Protein AF-A0AAV9H0L2-F1 (afdb_monomer)

Solvent-accessible surface area (backbone atoms only — not comparable to full-atom values): 4739 Å² total; per-residue (Å²): 119,31,34,41,35,30,33,34,26,63,44,47,44,72,44,87,68,51,69,50,78,27,98,46,53,83,77,81,39,86,63,87,88,34,51,78,42,81,41,81,41,90,51,60,45,70,68,58,58,53,56,74,69,47,90,55,87,64,82,64,76,80,53,89,42,61,49,71,87,67,92,57,74,96,125

Nearest PDB structures (foldseek):
  8uu7-assembly1_3  TM=2.955E-01  e=2.482E+00  Listeria innocua
  8uu5-assembly1_3  TM=3.939E-01  e=8.398E+00  Listeria innocua

Radius of gyration: 16.57 Å; Cα contacts (8 Å, |Δi|>4): 98; chains: 1; bounding box: 36×34×43 Å

Sequence (75 aa):
MCQQIDFVWGCGHRSFAKFDNCINFGRTCYGPGGNHVDRAVPGDCRECELRKHDPNPNARLNDPYQKRAAHGGKR

Secondary structure (DSSP, 8-state):
--EEEEEEETTS-EEEEEEE--TTBTTTB-SS-SEEEEEEESS--HHHHHHTT-S-TTTTTT-TT---S------

Organism: NCBI:txid3040156

pLDDT: mean 74.56, std 15.78, range [30.58, 91.0]

Structure (mmCIF, N/CA/C/O backbone):
data_AF-A0AAV9H0L2-F1
#
_entry.id   AF-A0AAV9H0L2-F1
#
loop_
_atom_site.group_PDB
_atom_site.id
_atom_site.type_symbol
_atom_site.label_atom_id
_atom_site.label_alt_id
_atom_site.label_comp_id
_atom_site.label_asym_id
_atom_site.label_entity_id
_atom_site.label_seq_id
_atom_site.pdbx_PDB_ins_code
_atom_site.Cartn_x
_atom_site.Cartn_y
_atom_site.Cartn_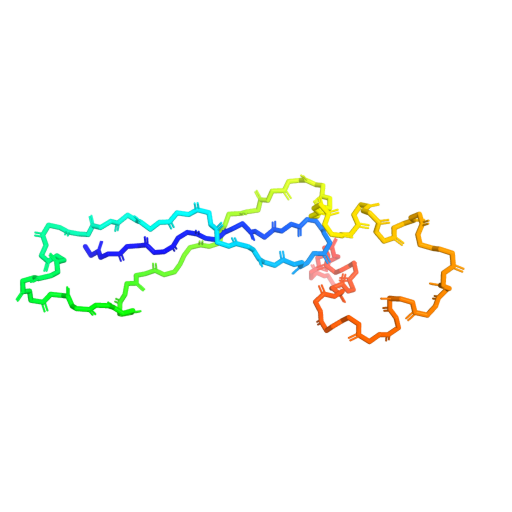z
_atom_site.occupancy
_atom_site.B_iso_or_equiv
_atom_site.auth_seq_id
_atom_site.auth_comp_id
_atom_site.auth_asym_id
_atom_site.auth_atom_id
_atom_site.pdbx_PDB_model_num
ATOM 1 N N . MET A 1 1 ? -11.208 0.250 19.093 1.00 71.06 1 MET A N 1
ATOM 2 C CA . MET A 1 1 ? -9.984 1.072 18.955 1.00 71.06 1 MET A CA 1
ATOM 3 C C . MET A 1 1 ? -9.911 1.623 17.546 1.00 71.06 1 MET A C 1
ATOM 5 O O . MET A 1 1 ? -10.502 1.012 16.667 1.00 71.06 1 MET A O 1
ATOM 9 N N . CYS A 1 2 ? -9.286 2.778 17.346 1.00 80.31 2 CYS A N 1
ATOM 10 C CA . CYS A 1 2 ? -9.145 3.358 16.014 1.00 80.31 2 CYS A CA 1
ATOM 11 C C . CYS A 1 2 ? -8.121 2.529 15.216 1.00 80.31 2 CYS A C 1
ATOM 13 O O . CYS A 1 2 ? -7.213 1.961 15.828 1.00 80.31 2 CYS A O 1
ATOM 15 N N . GLN A 1 3 ? -8.276 2.405 13.898 1.00 84.81 3 GLN A N 1
ATOM 16 C CA . GLN A 1 3 ? -7.373 1.594 13.075 1.00 84.81 3 GLN A CA 1
ATOM 17 C C . GLN A 1 3 ? -6.927 2.365 11.833 1.00 84.81 3 GLN A C 1
ATOM 19 O O . GLN A 1 3 ? -7.755 2.796 11.036 1.00 84.81 3 GLN A O 1
ATOM 24 N N . GLN A 1 4 ? -5.615 2.518 11.661 1.00 86.00 4 GLN A N 1
ATOM 25 C CA . GLN A 1 4 ? -5.029 2.997 10.415 1.00 86.00 4 GLN A CA 1
ATOM 26 C C . GLN A 1 4 ? -4.669 1.798 9.550 1.00 86.00 4 GLN A C 1
ATOM 28 O O . GLN A 1 4 ? -3.991 0.875 10.006 1.00 86.00 4 GLN A O 1
ATOM 33 N N . ILE A 1 5 ? -5.116 1.831 8.301 1.00 87.62 5 ILE A N 1
ATOM 34 C CA . ILE A 1 5 ? -4.797 0.815 7.312 1.00 87.62 5 ILE A CA 1
ATOM 35 C C . ILE A 1 5 ? -3.982 1.473 6.214 1.00 87.62 5 ILE A C 1
ATOM 37 O O . ILE A 1 5 ? -4.431 2.431 5.579 1.00 87.62 5 ILE A O 1
ATOM 41 N N . ASP A 1 6 ? -2.811 0.905 5.968 1.00 89.38 6 ASP A N 1
ATOM 42 C CA . ASP A 1 6 ? -1.937 1.310 4.884 1.00 89.38 6 ASP A CA 1
ATOM 43 C C . ASP A 1 6 ? -1.828 0.193 3.845 1.00 89.38 6 ASP A C 1
ATOM 45 O O . ASP A 1 6 ? -1.869 -0.997 4.164 1.00 89.38 6 ASP A O 1
ATOM 49 N N . PHE A 1 7 ? -1.656 0.573 2.583 1.00 91.00 7 PHE A N 1
ATOM 50 C CA . PHE A 1 7 ? -1.239 -0.352 1.541 1.00 91.00 7 PHE A CA 1
ATOM 51 C C . PHE A 1 7 ? 0.273 -0.470 1.517 1.00 91.00 7 PHE A C 1
ATOM 53 O O . PHE A 1 7 ? 0.971 0.540 1.510 1.00 91.00 7 PHE A O 1
ATOM 60 N N . VAL A 1 8 ? 0.760 -1.705 1.447 1.00 90.69 8 VAL A N 1
ATOM 61 C CA . VAL A 1 8 ? 2.154 -2.026 1.146 1.00 90.69 8 VAL A CA 1
ATOM 62 C C . VAL A 1 8 ? 2.196 -2.564 -0.277 1.00 90.69 8 VAL A C 1
ATOM 64 O O . VAL A 1 8 ? 1.666 -3.640 -0.551 1.00 90.69 8 VAL A O 1
ATOM 67 N N . TRP A 1 9 ? 2.789 -1.789 -1.177 1.00 88.12 9 TRP A N 1
ATOM 68 C CA . TRP A 1 9 ? 2.887 -2.111 -2.599 1.00 88.12 9 TRP A CA 1
ATOM 69 C C . TRP A 1 9 ? 4.016 -3.109 -2.868 1.00 88.12 9 TRP A C 1
ATOM 71 O O . TRP A 1 9 ? 4.951 -3.233 -2.071 1.00 88.12 9 TRP A O 1
ATOM 81 N N . GLY A 1 10 ? 3.976 -3.770 -4.026 1.00 83.69 10 GLY A N 1
ATOM 82 C CA . GLY A 1 10 ? 5.029 -4.685 -4.479 1.00 83.69 10 GLY A CA 1
ATOM 83 C C . GLY A 1 10 ? 6.409 -4.026 -4.576 1.00 83.69 10 GLY A C 1
ATOM 84 O O . GLY A 1 10 ? 7.416 -4.670 -4.286 1.00 83.69 10 GLY A O 1
ATOM 85 N N . CYS A 1 11 ? 6.457 -2.724 -4.872 1.00 81.75 11 CYS A N 1
ATOM 86 C CA . CYS A 1 11 ? 7.687 -1.929 -4.884 1.00 81.75 11 CYS A CA 1
ATOM 87 C C . CYS A 1 11 ? 8.259 -1.610 -3.487 1.00 81.75 11 CYS A C 1
ATOM 89 O O . CYS A 1 11 ? 9.362 -1.076 -3.388 1.00 81.75 11 CYS A O 1
ATOM 91 N N . GLY A 1 12 ? 7.532 -1.922 -2.408 1.00 82.69 12 GLY A N 1
ATOM 92 C CA . GLY A 1 12 ? 7.940 -1.654 -1.028 1.00 82.69 12 GLY A CA 1
ATOM 93 C C . GLY A 1 12 ? 7.477 -0.311 -0.462 1.00 82.69 12 GLY A C 1
ATOM 94 O O . GLY A 1 12 ? 7.574 -0.116 0.754 1.00 82.69 12 GLY A O 1
ATOM 95 N N . HIS A 1 13 ? 6.925 0.583 -1.293 1.00 85.81 13 HIS A N 1
ATOM 96 C CA . HIS A 1 13 ? 6.287 1.811 -0.816 1.00 85.81 13 HIS A CA 1
ATOM 97 C C . HIS A 1 13 ? 5.046 1.508 0.009 1.00 85.81 13 HIS A C 1
ATOM 99 O O . HIS A 1 13 ? 4.335 0.525 -0.218 1.00 85.81 13 HIS A O 1
ATOM 105 N N . ARG A 1 14 ? 4.768 2.412 0.946 1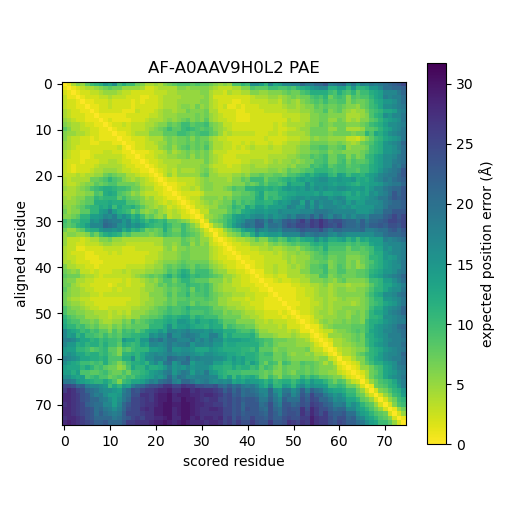.00 87.44 14 ARG A N 1
ATOM 106 C CA . ARG A 1 14 ? 3.574 2.378 1.775 1.00 87.44 14 ARG A CA 1
ATOM 107 C C . ARG A 1 14 ? 2.719 3.612 1.492 1.00 87.44 14 ARG A C 1
ATOM 109 O O . ARG A 1 14 ? 3.255 4.713 1.404 1.00 87.44 14 ARG A O 1
ATOM 116 N N . SER A 1 15 ? 1.411 3.439 1.332 1.00 86.88 15 SER A N 1
ATOM 117 C CA . SER A 1 15 ? 0.471 4.551 1.152 1.00 86.88 15 SER A CA 1
ATOM 118 C C . SER A 1 15 ? -0.708 4.422 2.099 1.00 86.88 15 SER A C 1
ATOM 120 O O . SER A 1 15 ? -1.201 3.318 2.317 1.00 86.88 15 SER A O 1
ATOM 122 N N . PHE A 1 16 ? -1.210 5.549 2.592 1.00 88.12 16 PHE A N 1
ATOM 123 C CA . PHE A 1 16 ? -2.441 5.575 3.370 1.00 88.12 16 PHE A CA 1
ATOM 124 C C . PHE A 1 16 ? -3.609 5.026 2.543 1.00 88.12 16 PHE A C 1
ATOM 126 O O . PHE A 1 16 ? -3.841 5.488 1.424 1.00 88.12 16 PHE A O 1
ATOM 133 N N . ALA A 1 17 ? -4.333 4.044 3.082 1.00 88.06 17 ALA A N 1
ATOM 134 C CA . ALA A 1 17 ? -5.538 3.523 2.446 1.00 88.06 17 ALA A CA 1
ATOM 135 C C . ALA A 1 17 ? -6.785 4.126 3.088 1.00 88.06 17 ALA A C 1
ATOM 137 O O . ALA A 1 17 ? -7.600 4.750 2.411 1.00 88.06 17 ALA A O 1
ATOM 138 N N . LYS A 1 18 ? -6.940 3.928 4.400 1.00 87.25 18 LYS A N 1
ATOM 139 C CA . LYS A 1 18 ? -8.058 4.479 5.164 1.00 87.25 18 LYS A CA 1
ATOM 140 C C . LYS A 1 18 ? -7.767 4.506 6.658 1.00 87.25 18 LYS A C 1
ATOM 142 O O . LYS A 1 18 ? -6.872 3.824 7.156 1.00 87.25 18 LYS A O 1
ATOM 147 N N . PHE A 1 19 ? -8.594 5.256 7.372 1.00 85.06 19 PHE A N 1
ATOM 148 C CA . PHE A 1 19 ? -8.619 5.294 8.824 1.00 85.06 19 PHE A CA 1
ATOM 149 C C . PHE A 1 19 ? -10.025 4.945 9.306 1.00 85.06 19 PHE A C 1
ATOM 151 O O . PHE A 1 19 ? -10.978 5.680 9.045 1.00 85.06 19 PHE A O 1
ATOM 158 N N . ASP A 1 20 ? -10.155 3.811 9.988 1.00 84.81 20 ASP A N 1
ATOM 159 C CA . ASP A 1 20 ? -11.404 3.401 10.614 1.00 84.81 20 ASP A CA 1
ATOM 160 C C . ASP A 1 20 ? -11.484 4.053 11.999 1.00 84.81 20 ASP A C 1
ATOM 162 O O . ASP A 1 20 ? -10.811 3.659 12.963 1.00 84.81 20 ASP A O 1
ATOM 166 N N . ASN A 1 21 ? -12.314 5.095 12.075 1.00 83.12 21 ASN A N 1
ATOM 167 C CA . ASN A 1 21 ? -12.595 5.806 13.312 1.00 83.12 21 ASN A CA 1
ATOM 168 C C . ASN A 1 21 ? -13.241 4.863 14.328 1.00 83.12 21 ASN A C 1
ATOM 170 O O . ASN A 1 21 ? -14.201 4.148 14.043 1.00 83.12 21 ASN A O 1
ATOM 174 N N . CYS A 1 22 ? -12.753 4.915 15.557 1.00 78.69 22 CYS A N 1
ATOM 175 C CA . CYS A 1 22 ? -13.419 4.296 16.683 1.00 78.69 22 CYS A CA 1
ATOM 176 C C . CYS A 1 22 ? -14.562 5.171 17.198 1.00 78.69 22 CYS A C 1
ATOM 178 O O . CYS A 1 22 ? -14.538 6.386 17.044 1.00 78.69 22 CYS A O 1
ATOM 180 N N . ILE A 1 23 ? -15.530 4.561 17.887 1.00 83.50 23 ILE A N 1
ATOM 181 C CA . ILE A 1 23 ? -16.699 5.266 18.449 1.00 83.50 23 ILE A CA 1
ATOM 182 C C . ILE A 1 23 ? -16.334 6.441 19.378 1.00 83.50 23 ILE A C 1
ATOM 184 O O . ILE A 1 23 ? -17.109 7.377 19.543 1.00 83.50 23 ILE A O 1
ATOM 188 N N . ASN A 1 24 ? -15.132 6.410 19.957 1.00 79.06 24 ASN A N 1
ATOM 189 C CA . ASN A 1 24 ? -14.613 7.428 20.869 1.00 79.06 24 ASN A CA 1
ATOM 190 C C . ASN A 1 24 ? -13.702 8.466 20.189 1.00 79.06 24 ASN A C 1
ATOM 192 O O . ASN A 1 24 ? -13.119 9.309 20.879 1.00 79.06 24 ASN A O 1
ATOM 196 N N . PHE A 1 25 ? -13.543 8.395 18.864 1.00 81.56 25 PHE A N 1
ATOM 197 C CA . PHE A 1 25 ? -12.735 9.340 18.100 1.00 81.56 25 PHE A CA 1
ATOM 198 C C . PHE A 1 25 ? -13.283 10.767 18.250 1.00 81.56 25 PHE A C 1
ATOM 200 O O . PHE A 1 25 ? -14.487 10.991 18.134 1.00 81.56 25 PHE A O 1
ATOM 207 N N . GLY A 1 26 ? -12.407 11.719 18.575 1.00 75.88 26 GLY A N 1
ATOM 208 C CA . GLY A 1 26 ? -12.762 13.121 18.825 1.00 75.88 26 GLY A CA 1
ATOM 209 C C . GLY A 1 26 ? -13.458 13.394 20.165 1.00 75.88 26 GLY A C 1
ATOM 210 O O . GLY A 1 26 ? -13.767 14.545 20.451 1.00 75.88 26 GLY A O 1
ATOM 211 N N . ARG A 1 27 ? -13.703 12.366 20.994 1.00 81.88 27 ARG A N 1
ATOM 212 C CA . ARG A 1 27 ? -14.269 12.512 22.351 1.00 81.88 27 ARG A CA 1
ATOM 213 C C . ARG A 1 27 ? -13.233 12.233 23.430 1.00 81.88 27 ARG A C 1
ATOM 215 O O . ARG A 1 27 ? -12.983 13.054 24.304 1.00 81.88 27 ARG A O 1
ATOM 222 N N . THR A 1 28 ? -12.643 11.044 23.371 1.00 76.69 28 THR A N 1
ATOM 223 C CA . THR A 1 28 ? -11.606 10.599 24.316 1.00 76.69 28 THR A CA 1
ATOM 224 C C . THR A 1 28 ? -10.411 9.967 23.610 1.00 76.69 28 THR A C 1
ATOM 226 O O . THR A 1 28 ? -9.344 9.839 24.200 1.00 76.69 28 THR A O 1
ATOM 229 N N . CYS A 1 29 ? -10.552 9.615 22.329 1.00 68.88 29 CYS A N 1
ATOM 230 C CA . CYS A 1 29 ? -9.462 9.200 21.459 1.00 68.88 29 CYS A CA 1
ATOM 231 C C . CYS A 1 29 ? -9.183 10.319 20.444 1.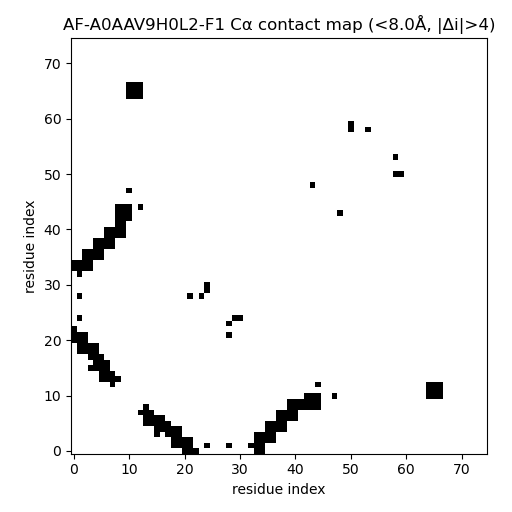00 68.88 29 CYS A C 1
ATOM 233 O O . CYS A 1 29 ? -10.008 10.580 19.572 1.00 68.88 29 CYS A O 1
ATOM 235 N N . TYR A 1 30 ? -8.034 10.987 20.566 1.00 69.44 30 TYR A N 1
ATOM 236 C CA . TYR A 1 30 ? -7.679 12.173 19.767 1.00 69.44 30 TYR A CA 1
ATOM 237 C C . TYR A 1 30 ? -6.583 11.922 18.722 1.00 69.44 30 TYR A C 1
ATOM 239 O O . TYR A 1 30 ? -5.965 12.867 18.243 1.00 69.44 30 TYR A O 1
ATOM 247 N N . GLY A 1 31 ? -6.310 10.668 18.357 1.00 66.06 31 GLY A N 1
ATOM 248 C CA . GLY A 1 31 ? -5.315 10.373 17.327 1.00 66.06 31 GLY A CA 1
ATOM 249 C C . GLY A 1 31 ? -4.5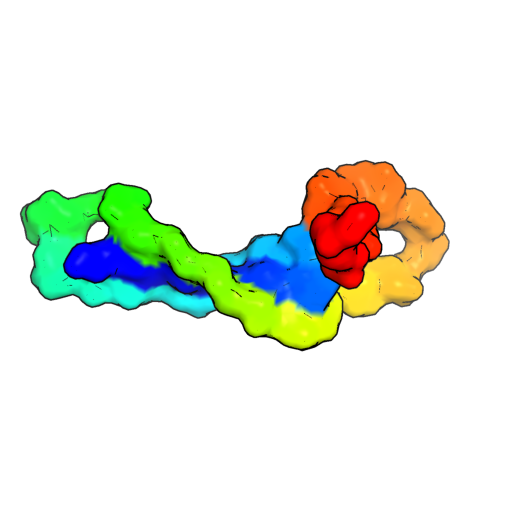11 9.099 17.579 1.00 66.06 31 GLY A C 1
ATOM 250 O O . GLY A 1 31 ? -5.072 8.124 18.085 1.00 66.06 31 GLY A O 1
ATOM 251 N N . PRO A 1 32 ? -3.217 9.079 17.196 1.00 55.72 32 PRO A N 1
ATOM 252 C CA . PRO A 1 32 ? -2.549 7.968 16.507 1.00 55.72 32 PRO A CA 1
ATOM 253 C C . PRO A 1 32 ? -2.212 6.746 17.371 1.00 55.72 32 PRO A C 1
ATOM 255 O O . PRO A 1 32 ? -1.515 5.855 16.907 1.00 55.72 32 PRO A O 1
ATOM 258 N N . GLY A 1 33 ? -2.757 6.629 18.585 1.00 59.62 33 GLY A N 1
ATOM 259 C CA . GLY A 1 33 ? -2.731 5.381 19.364 1.00 59.62 33 GLY A CA 1
ATOM 260 C C . GLY A 1 33 ? -3.630 4.277 18.786 1.00 59.62 33 GLY A C 1
ATOM 261 O O . GLY A 1 33 ? -4.009 3.348 19.498 1.00 59.62 33 GLY A O 1
ATOM 262 N N . GLY A 1 34 ? -4.046 4.413 17.526 1.00 67.44 34 GLY A N 1
ATOM 263 C CA . GLY A 1 34 ? -4.802 3.406 16.804 1.00 67.44 34 GLY A CA 1
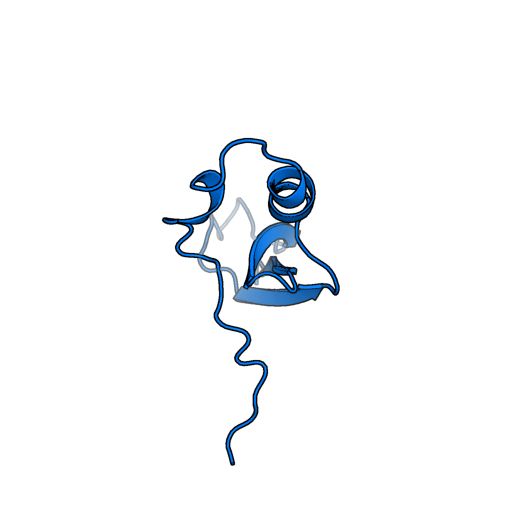ATOM 264 C C . GLY A 1 34 ? -3.906 2.256 16.358 1.00 67.44 34 GLY A C 1
ATOM 265 O O . GLY A 1 34 ? -2.710 2.430 16.141 1.00 67.44 34 GLY A O 1
ATOM 266 N N . ASN A 1 35 ? -4.493 1.073 16.199 1.00 80.19 35 ASN A N 1
ATOM 267 C CA . ASN A 1 35 ? -3.759 -0.054 15.640 1.00 80.19 35 ASN A CA 1
ATOM 268 C C . ASN A 1 35 ? -3.382 0.234 14.190 1.00 80.19 35 ASN A C 1
ATOM 270 O O . ASN A 1 35 ? -4.196 0.740 13.417 1.00 80.19 35 ASN A O 1
ATOM 274 N N . HIS A 1 36 ? -2.163 -0.147 13.828 1.00 83.12 36 HIS A N 1
ATOM 275 C CA . HIS A 1 36 ? -1.662 -0.052 12.468 1.00 83.12 36 HIS A CA 1
ATOM 276 C C . HIS A 1 36 ? -1.760 -1.412 11.781 1.00 83.12 36 HIS A C 1
ATOM 278 O O . HIS A 1 36 ? -1.355 -2.424 12.356 1.00 83.12 36 HIS A O 1
ATOM 284 N N . VAL A 1 37 ? -2.333 -1.446 10.579 1.00 87.44 37 VAL A N 1
ATOM 285 C CA . VAL A 1 37 ? -2.440 -2.664 9.772 1.00 87.44 37 VAL A CA 1
ATOM 286 C C . VAL A 1 37 ? -1.921 -2.397 8.369 1.00 87.44 37 VAL A C 1
ATOM 288 O O . VAL A 1 37 ? -2.421 -1.531 7.655 1.00 87.44 37 VAL A O 1
ATOM 291 N N . ASP A 1 38 ? -0.954 -3.210 7.959 1.00 89.06 38 ASP A N 1
ATOM 292 C CA . ASP A 1 38 ? -0.465 -3.251 6.588 1.00 89.06 38 ASP A CA 1
ATOM 293 C C . ASP A 1 38 ? -1.300 -4.231 5.760 1.00 89.06 38 ASP A C 1
ATOM 295 O O . ASP A 1 38 ? -1.433 -5.410 6.102 1.00 89.06 38 ASP A O 1
ATOM 299 N N . ARG A 1 39 ? -1.816 -3.765 4.623 1.00 8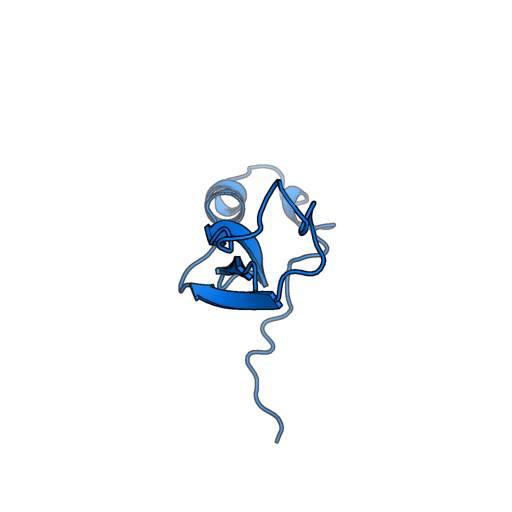8.69 39 ARG A N 1
ATOM 300 C CA . ARG A 1 39 ? -2.443 -4.610 3.609 1.00 88.69 39 ARG A CA 1
ATOM 301 C C . ARG A 1 39 ? -1.557 -4.660 2.374 1.00 88.69 39 ARG A C 1
ATOM 303 O O . ARG A 1 39 ? -1.360 -3.653 1.702 1.00 88.69 39 ARG A O 1
ATOM 310 N N . ALA A 1 40 ? -1.050 -5.845 2.056 1.00 89.50 40 ALA A N 1
ATOM 311 C CA . ALA A 1 40 ? -0.289 -6.049 0.832 1.00 89.50 40 ALA A CA 1
ATOM 312 C C . ALA A 1 40 ? -1.188 -5.845 -0.398 1.00 89.50 40 ALA A C 1
ATOM 314 O O . ALA A 1 40 ? -2.288 -6.403 -0.469 1.00 89.50 40 ALA A O 1
ATOM 315 N N . VAL A 1 41 ? -0.714 -5.054 -1.357 1.00 88.25 41 VAL A N 1
ATOM 316 C CA . VAL A 1 41 ? -1.370 -4.825 -2.647 1.00 88.25 41 VAL A CA 1
ATOM 317 C C . VAL A 1 41 ? -0.400 -5.240 -3.754 1.00 88.25 41 VAL A C 1
ATOM 319 O O . VAL A 1 41 ? 0.750 -4.795 -3.743 1.00 88.25 41 VAL A O 1
ATOM 322 N N . PRO A 1 42 ? -0.821 -6.115 -4.688 1.00 83.44 42 PRO A N 1
ATOM 323 C CA . PRO A 1 42 ? 0.030 -6.519 -5.796 1.00 83.44 42 PRO A CA 1
ATOM 324 C C . PRO A 1 42 ? 0.259 -5.349 -6.760 1.00 83.44 42 PRO A C 1
ATOM 326 O O . PRO A 1 42 ? -0.640 -4.545 -6.997 1.00 83.44 42 PRO A O 1
ATOM 329 N N . GLY A 1 43 ? 1.452 -5.303 -7.352 1.00 85.38 43 GLY A N 1
ATOM 330 C CA . GLY A 1 43 ? 1.855 -4.257 -8.294 1.00 85.38 43 GLY A CA 1
ATOM 331 C C . GLY A 1 43 ? 2.620 -3.112 -7.639 1.00 85.38 43 GLY A C 1
ATOM 332 O O . GLY A 1 43 ? 2.677 -2.989 -6.411 1.00 85.38 43 GLY A O 1
ATOM 333 N N . ASP A 1 44 ? 3.246 -2.290 -8.475 1.00 86.12 44 ASP A N 1
ATOM 334 C CA . ASP A 1 44 ? 3.967 -1.120 -7.998 1.00 86.12 44 ASP A CA 1
ATOM 335 C C . ASP A 1 44 ? 2.990 0.023 -7.707 1.00 86.12 44 ASP A C 1
ATOM 337 O O . ASP A 1 44 ? 1.900 0.119 -8.278 1.00 86.12 44 ASP A O 1
ATOM 341 N N . CYS A 1 45 ? 3.383 0.919 -6.805 1.00 85.94 45 CYS A N 1
ATOM 342 C CA . CYS A 1 45 ? 2.635 2.148 -6.603 1.00 85.94 45 CYS A CA 1
ATOM 343 C C . CYS A 1 45 ? 2.683 3.005 -7.882 1.00 85.94 45 CYS A C 1
ATOM 345 O O . CYS A 1 45 ? 3.621 2.917 -8.678 1.00 85.94 45 CYS A O 1
ATOM 347 N N . ARG A 1 46 ? 1.698 3.893 -8.056 1.00 85.44 46 ARG A N 1
ATOM 348 C CA . ARG A 1 46 ? 1.617 4.783 -9.229 1.00 85.44 46 ARG A CA 1
ATOM 349 C C . ARG A 1 46 ? 2.914 5.559 -9.475 1.00 85.44 46 ARG A C 1
ATOM 351 O O . ARG A 1 46 ? 3.311 5.731 -10.618 1.00 85.44 46 ARG A O 1
ATOM 358 N N . GLU A 1 47 ? 3.566 6.009 -8.409 1.00 83.12 47 GLU A N 1
ATOM 359 C CA . GLU A 1 47 ? 4.833 6.737 -8.493 1.00 83.12 47 GLU A CA 1
ATOM 360 C C . GLU A 1 47 ? 5.946 5.865 -9.094 1.00 83.12 47 GLU A C 1
ATOM 362 O O . GLU A 1 47 ? 6.669 6.299 -9.986 1.00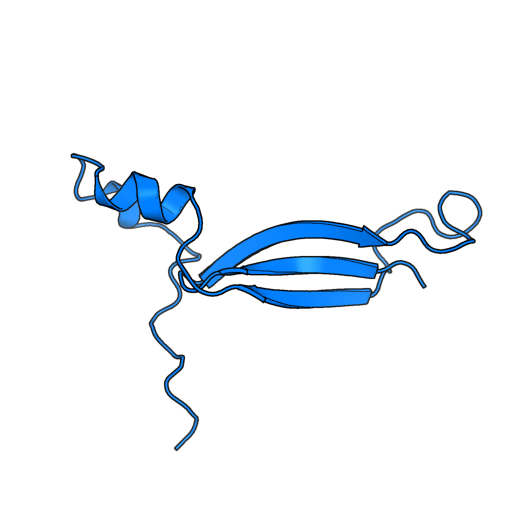 83.12 47 GLU A O 1
ATOM 367 N N . CYS A 1 48 ? 6.052 4.605 -8.668 1.00 81.38 48 CYS A N 1
ATOM 368 C CA . CYS A 1 48 ? 7.001 3.658 -9.243 1.00 81.38 48 CYS A CA 1
ATOM 369 C C . CYS A 1 48 ? 6.676 3.301 -10.691 1.00 81.38 48 CYS A C 1
ATOM 371 O O . CYS A 1 48 ? 7.607 3.191 -11.486 1.00 81.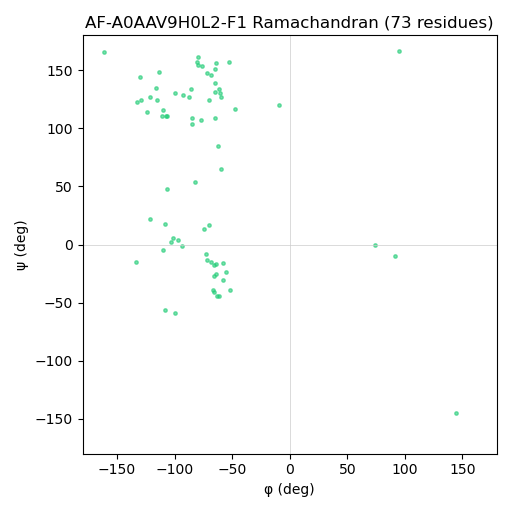38 48 CYS A O 1
ATOM 373 N N . GLU A 1 49 ? 5.397 3.143 -11.041 1.00 85.19 49 GLU A N 1
ATOM 374 C CA . GLU A 1 49 ? 4.986 2.917 -12.431 1.00 85.19 49 GLU A CA 1
ATOM 375 C C . GLU A 1 49 ? 5.385 4.096 -13.328 1.00 85.19 49 GLU A C 1
ATOM 377 O O . GLU A 1 49 ? 5.973 3.899 -14.387 1.00 85.19 49 GLU A O 1
ATOM 382 N N . LEU A 1 50 ? 5.168 5.334 -12.875 1.00 83.81 50 LEU A N 1
ATOM 383 C CA . LEU A 1 50 ? 5.561 6.530 -13.625 1.00 83.81 50 LEU A CA 1
ATOM 384 C C . LEU A 1 50 ? 7.084 6.654 -13.761 1.00 83.81 50 LEU A C 1
ATOM 386 O O . LEU A 1 50 ? 7.581 6.952 -14.846 1.00 83.81 50 LEU A O 1
ATOM 390 N N . ARG A 1 51 ? 7.840 6.351 -12.698 1.00 79.00 51 ARG A N 1
ATOM 391 C CA . ARG A 1 51 ? 9.311 6.412 -12.714 1.00 79.00 51 ARG A CA 1
ATOM 392 C C . ARG A 1 51 ? 9.975 5.404 -13.649 1.00 79.00 51 ARG A C 1
ATOM 394 O O . ARG A 1 51 ? 11.138 5.592 -13.988 1.00 79.00 51 ARG A O 1
ATOM 401 N N . LYS A 1 52 ? 9.285 4.343 -14.086 1.00 77.81 52 LYS A N 1
ATOM 402 C CA . LYS A 1 52 ? 9.808 3.431 -15.127 1.00 77.81 52 LYS A CA 1
ATOM 403 C C . LYS A 1 52 ? 10.002 4.136 -16.470 1.00 77.81 52 LYS A C 1
ATOM 405 O O . LYS A 1 52 ? 10.821 3.693 -17.268 1.00 77.81 52 LYS A O 1
ATOM 410 N N . HIS A 1 53 ? 9.258 5.212 -16.704 1.00 80.88 53 H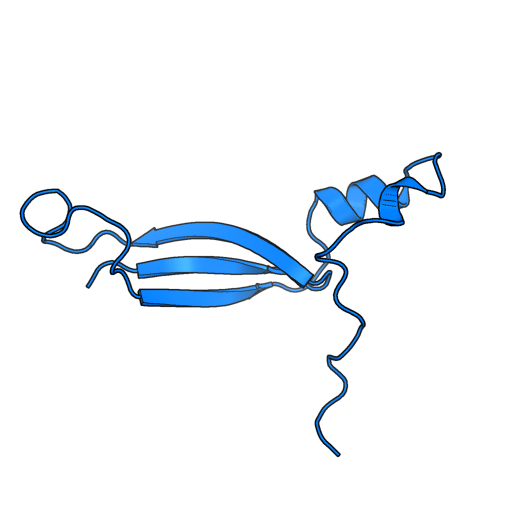IS A N 1
ATOM 411 C CA . HIS A 1 53 ? 9.304 6.002 -17.929 1.00 80.88 53 HIS A CA 1
ATOM 412 C C . HIS A 1 53 ? 10.107 7.299 -17.770 1.00 80.88 53 HIS A C 1
ATOM 414 O O . HIS A 1 53 ? 10.118 8.121 -18.685 1.00 80.88 53 HIS A O 1
ATOM 420 N N . ASP A 1 54 ? 10.758 7.501 -16.621 1.00 78.62 54 ASP A N 1
ATOM 421 C CA . ASP A 1 54 ? 11.554 8.698 -16.379 1.00 78.62 54 ASP A CA 1
ATOM 422 C C . ASP A 1 54 ? 12.821 8.672 -17.260 1.00 78.62 54 ASP A C 1
ATOM 424 O O . ASP A 1 54 ? 13.581 7.699 -17.208 1.00 78.62 54 ASP A O 1
ATOM 428 N N . PRO A 1 55 ? 13.073 9.708 -18.083 1.00 78.81 55 PRO A N 1
ATOM 429 C CA . PRO A 1 55 ? 14.280 9.786 -18.903 1.00 78.81 55 PRO A CA 1
ATOM 430 C C . PRO A 1 55 ? 15.555 9.975 -18.066 1.00 78.81 55 PRO A C 1
ATOM 432 O O . PRO A 1 55 ? 16.655 9.790 -18.586 1.00 78.81 55 PRO A O 1
ATOM 435 N N . ASN A 1 56 ? 15.437 10.348 -16.787 1.00 79.06 56 ASN A N 1
ATOM 436 C CA . ASN A 1 56 ? 16.549 10.442 -15.857 1.00 79.06 56 ASN A CA 1
ATOM 437 C C . ASN A 1 56 ? 16.839 9.067 -15.218 1.00 79.06 56 ASN A C 1
ATOM 439 O O . ASN A 1 56 ? 16.116 8.640 -14.311 1.00 79.06 56 ASN A O 1
ATOM 443 N N . PRO A 1 57 ? 17.957 8.403 -15.572 1.00 67.94 57 PRO A N 1
ATOM 444 C CA . PRO A 1 57 ? 18.310 7.094 -15.015 1.00 67.94 57 PRO A CA 1
ATOM 445 C C . PRO A 1 57 ? 18.573 7.134 -13.500 1.00 67.94 57 PRO A C 1
ATOM 447 O O . PRO A 1 57 ? 18.534 6.101 -12.833 1.00 67.94 57 PRO A O 1
ATOM 450 N N . ASN A 1 58 ? 18.800 8.323 -12.932 1.00 70.75 58 ASN A N 1
ATOM 451 C CA . ASN A 1 58 ? 19.072 8.515 -11.510 1.00 70.75 58 ASN A CA 1
ATOM 452 C C . ASN A 1 58 ? 17.821 8.834 -10.677 1.00 70.75 58 ASN A C 1
ATOM 454 O O . ASN A 1 58 ? 17.933 8.943 -9.455 1.00 70.75 58 ASN A O 1
ATOM 458 N N . ALA A 1 59 ? 16.626 8.935 -11.276 1.00 67.31 59 ALA A N 1
ATOM 459 C CA . ALA A 1 59 ? 15.372 9.235 -10.563 1.00 67.31 59 ALA A CA 1
ATOM 460 C C . ALA A 1 59 ? 15.037 8.222 -9.443 1.00 67.31 59 ALA A C 1
ATOM 462 O O . ALA A 1 59 ? 14.213 8.467 -8.559 1.00 67.31 59 ALA A O 1
ATOM 463 N N . ARG A 1 60 ? 15.701 7.064 -9.472 1.00 65.12 60 ARG A N 1
ATOM 464 C CA . ARG A 1 60 ? 15.525 5.938 -8.554 1.00 65.12 60 ARG A CA 1
ATOM 465 C C . ARG A 1 60 ? 16.703 5.705 -7.602 1.00 65.12 60 ARG A C 1
ATOM 467 O O . ARG A 1 60 ? 16.581 4.843 -6.737 1.00 65.12 60 ARG A O 1
ATOM 474 N N . LEU A 1 61 ? 17.803 6.452 -7.740 1.00 66.75 61 LEU A N 1
ATOM 475 C CA . LEU A 1 61 ? 19.084 6.174 -7.072 1.00 66.75 61 LEU A CA 1
ATOM 476 C C . LEU A 1 61 ? 19.021 6.313 -5.539 1.00 66.75 61 LEU A C 1
ATOM 478 O O . LEU A 1 61 ? 19.753 5.630 -4.834 1.00 66.75 61 LEU A O 1
ATOM 482 N N . ASN A 1 62 ? 18.114 7.152 -5.027 1.00 67.06 62 ASN A N 1
ATOM 483 C CA . ASN A 1 62 ? 18.008 7.484 -3.601 1.00 67.06 62 ASN A CA 1
ATOM 484 C C . ASN A 1 62 ? 16.641 7.139 -2.991 1.00 67.06 62 ASN A C 1
ATOM 486 O O . ASN A 1 62 ? 16.251 7.750 -2.002 1.00 67.06 62 ASN A O 1
ATOM 490 N N . ASP A 1 63 ? 15.872 6.222 -3.582 1.00 68.12 63 ASP A N 1
ATOM 491 C CA . ASP A 1 63 ? 14.553 5.864 -3.048 1.00 68.12 63 ASP A CA 1
ATOM 492 C C . ASP A 1 63 ? 14.689 4.934 -1.824 1.00 68.12 63 ASP A C 1
ATOM 494 O O . ASP A 1 63 ? 15.013 3.755 -1.992 1.00 68.12 63 ASP A O 1
ATOM 498 N N . PRO A 1 64 ? 14.430 5.417 -0.590 1.00 67.62 64 PRO A N 1
ATOM 499 C CA . PRO A 1 64 ? 14.650 4.635 0.628 1.00 67.62 64 PRO A CA 1
ATOM 500 C C . PRO A 1 64 ? 13.630 3.500 0.795 1.00 67.62 64 PRO A C 1
ATOM 502 O O . PRO A 1 64 ? 13.815 2.614 1.630 1.00 67.62 64 PRO A O 1
ATOM 505 N N . TYR A 1 65 ? 12.552 3.520 0.009 1.00 61.59 65 TYR A N 1
ATOM 506 C CA . TYR A 1 65 ? 11.477 2.537 0.043 1.00 61.59 65 TYR A CA 1
ATOM 507 C C . TYR A 1 65 ? 11.549 1.542 -1.110 1.00 61.59 65 TYR A C 1
ATOM 509 O O . TYR A 1 65 ? 10.694 0.658 -1.172 1.00 61.59 65 TYR A O 1
ATOM 517 N N . GLN A 1 66 ? 12.570 1.630 -1.975 1.00 63.12 66 GLN A N 1
ATOM 518 C CA . GLN A 1 66 ? 12.948 0.502 -2.816 1.00 63.12 66 GLN A CA 1
ATOM 519 C C . GLN A 1 66 ? 13.394 -0.640 -1.916 1.00 63.12 66 GLN A C 1
ATOM 521 O O . GLN A 1 66 ? 14.576 -0.851 -1.630 1.00 63.12 66 GLN A O 1
ATOM 526 N N . LYS A 1 67 ? 12.423 -1.419 -1.456 1.00 54.78 67 LYS A N 1
ATOM 527 C CA . LYS A 1 67 ? 12.733 -2.713 -0.897 1.00 54.78 67 LYS A CA 1
ATOM 528 C C . LYS A 1 67 ? 13.289 -3.539 -2.045 1.00 54.78 67 LYS A C 1
ATOM 530 O O . LYS A 1 67 ? 12.568 -3.953 -2.948 1.00 54.78 67 LYS A O 1
ATOM 535 N N . ARG A 1 68 ? 14.603 -3.785 -1.956 1.00 47.38 68 ARG A N 1
ATOM 536 C CA . ARG A 1 68 ? 15.225 -5.096 -2.178 1.00 47.38 68 ARG A CA 1
ATOM 537 C C . ARG A 1 68 ? 14.128 -6.152 -2.280 1.00 47.38 68 ARG A C 1
ATOM 539 O O . ARG A 1 68 ? 13.376 -6.302 -1.317 1.00 47.38 68 ARG A O 1
ATOM 546 N N . ALA A 1 69 ? 14.051 -6.853 -3.405 1.00 39.34 69 ALA A N 1
ATOM 547 C CA . ALA A 1 69 ? 13.182 -8.001 -3.636 1.00 39.34 69 ALA A CA 1
ATOM 548 C C . ALA A 1 69 ? 13.472 -9.147 -2.638 1.00 39.34 69 ALA A C 1
ATOM 550 O O . ALA A 1 69 ? 13.936 -10.219 -2.998 1.00 39.34 69 ALA A O 1
ATOM 551 N N . ALA A 1 70 ? 13.215 -8.914 -1.354 1.00 38.38 70 ALA A N 1
ATOM 552 C CA . ALA A 1 70 ? 13.280 -9.868 -0.266 1.00 38.38 70 ALA A CA 1
ATOM 553 C C . ALA A 1 70 ? 11.849 -10.216 0.165 1.00 38.38 70 ALA A C 1
ATOM 555 O O . ALA A 1 70 ? 11.524 -10.283 1.344 1.00 38.38 70 ALA A O 1
ATOM 556 N N . HIS A 1 71 ? 11.003 -10.511 -0.823 1.00 36.56 71 HIS A N 1
ATOM 557 C CA . HIS A 1 71 ? 10.174 -11.709 -0.736 1.00 36.56 71 HIS A CA 1
ATOM 558 C C . HIS A 1 71 ? 11.012 -12.917 -1.196 1.00 36.56 71 HIS A C 1
ATOM 560 O O . HIS A 1 71 ? 10.646 -13.655 -2.100 1.00 36.56 71 HIS A O 1
ATOM 566 N N . GLY A 1 72 ? 12.177 -13.090 -0.570 1.00 33.25 72 GLY A N 1
ATOM 567 C CA . GLY A 1 72 ? 12.924 -14.336 -0.523 1.00 33.25 72 GLY A CA 1
ATOM 568 C C . GLY A 1 72 ? 12.836 -14.797 0.920 1.00 33.25 72 GLY A C 1
ATOM 569 O O . GLY A 1 72 ? 13.317 -14.106 1.817 1.00 33.25 72 GLY A O 1
ATOM 570 N N . GLY A 1 73 ? 12.103 -15.883 1.147 1.00 30.58 73 GLY A N 1
ATOM 571 C CA . GLY A 1 73 ? 11.867 -16.429 2.472 1.00 30.58 73 GLY A CA 1
ATOM 572 C C . GLY A 1 73 ? 13.158 -16.665 3.252 1.00 30.58 73 GLY A C 1
ATOM 573 O O . GLY A 1 73 ? 14.225 -16.884 2.686 1.00 30.58 73 GLY A O 1
ATOM 574 N N . LYS A 1 74 ? 13.020 -16.689 4.578 1.00 34.72 74 LYS A N 1
ATOM 575 C CA . LYS A 1 74 ? 13.926 -17.464 5.425 1.00 34.72 74 LYS A CA 1
ATOM 576 C C . LYS A 1 74 ? 14.067 -18.869 4.821 1.00 34.72 74 LYS A C 1
ATOM 578 O O . LYS A 1 74 ? 13.068 -19.588 4.782 1.00 34.72 74 LYS A O 1
ATOM 583 N N . ARG A 1 75 ? 15.269 -19.239 4.391 1.00 33.62 75 ARG A N 1
ATOM 584 C CA . ARG A 1 75 ? 15.811 -20.601 4.405 1.00 33.62 75 ARG A CA 1
ATOM 585 C C . ARG A 1 75 ? 17.310 -20.502 4.616 1.00 33.62 75 ARG A C 1
ATOM 587 O O . ARG A 1 75 ? 17.931 -19.703 3.886 1.00 33.62 75 ARG A O 1
#

Foldseek 3Di:
DKEWEWEQEQQQDIGTDDIRDDPCDPPPDPDDPHHYHYDYDYDDDPVVVVVVPDPDPCPCVPDPRRDDPPVPDDD

Mean predicted aligned error: 9.66 Å